Protein AF-A0AAU0LKT4-F1 (afdb_monomer_lite)

Radius of gyration: 35.51 Å; chains: 1; bounding box: 50×58×112 Å

pLDDT: mean 77.17, std 17.46, range [40.22, 98.31]

Foldseek 3Di:
DDDDDPPDDDDDPDDPPPPDDDDDDDDDPVVVVVLCVVCVVVVHDSVVVVVVVVVVVVVVVVVVVVVVVCVVPPPPDPPVDPPPPPDPPDDPDDDDDDDDD

Secondary structure (DSSP, 8-state):
-PPPP--------------PPP------HHHHHHHHHHHHHTTS-HHHHHHHHHHHHHHHHHHHHHHHHHHHH----------------------------

Sequence (101 aa):
MSRIDTKSVEHEFRVDLHPVKNLTITVEDSVLEWARIEAARRGTSVSRMVGDFMAEMQRREDAYERAYLAWRTDERGWDGGQPSSTQPAQRSAALRREGQA

Structure (mmCIF, N/CA/C/O backbone):
data_AF-A0AAU0LKT4-F1
#
_entry.id   AF-A0AAU0LKT4-F1
#
loop_
_atom_site.group_PDB
_atom_site.id
_atom_site.type_symbol
_atom_site.label_atom_id
_atom_site.label_alt_id
_atom_site.label_comp_id
_atom_site.label_asym_id
_atom_site.label_entity_id
_atom_site.label_seq_id
_atom_site.pdbx_PDB_ins_code
_atom_site.Cartn_x
_atom_site.Cartn_y
_atom_site.Cartn_z
_atom_site.occupancy
_atom_site.B_iso_or_equiv
_atom_site.auth_seq_id
_atom_site.auth_comp_id
_atom_site.auth_asym_id
_atom_site.auth_atom_id
_atom_site.pdbx_PDB_model_num
ATOM 1 N N . MET A 1 1 ? -31.081 -46.683 17.972 1.00 52.25 1 MET A N 1
ATOM 2 C CA . MET A 1 1 ? -29.992 -45.729 18.278 1.00 52.25 1 MET A CA 1
ATOM 3 C C . MET A 1 1 ? -28.996 -45.726 1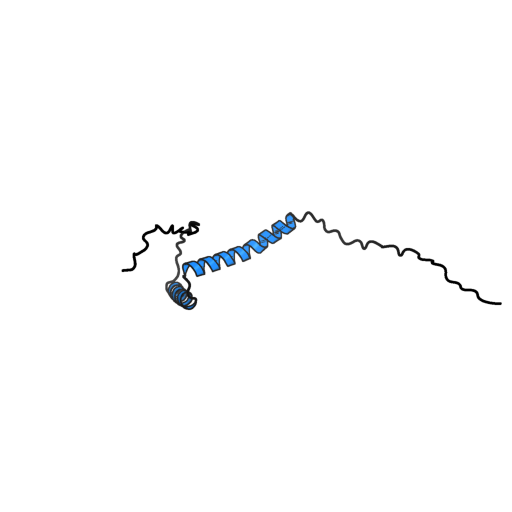7.126 1.00 52.25 1 MET A C 1
ATOM 5 O O . MET A 1 1 ? -28.438 -46.780 16.852 1.00 52.25 1 MET A O 1
ATOM 9 N N . SER A 1 2 ? -28.802 -44.597 16.434 1.00 61.12 2 SER A N 1
ATOM 10 C CA . SER A 1 2 ? -27.781 -44.484 15.377 1.00 61.12 2 SER A CA 1
ATOM 11 C C . SER A 1 2 ? -26.399 -44.297 16.006 1.00 61.12 2 SER A C 1
ATOM 13 O O . SER A 1 2 ? -26.238 -43.477 16.910 1.00 61.12 2 SER A O 1
ATOM 15 N N . ARG A 1 3 ? -25.427 -45.106 15.581 1.00 71.31 3 ARG A N 1
ATOM 16 C CA . ARG A 1 3 ? -24.055 -45.123 16.100 1.00 71.31 3 ARG A CA 1
ATOM 17 C C . ARG A 1 3 ? -23.264 -44.033 15.376 1.00 71.31 3 ARG A C 1
ATOM 19 O O . ARG A 1 3 ? -23.158 -44.083 14.157 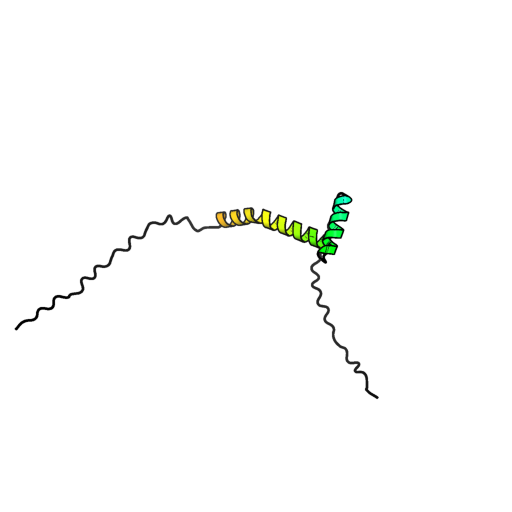1.00 71.31 3 ARG A O 1
ATOM 26 N N . ILE A 1 4 ? -22.763 -43.045 16.114 1.00 77.19 4 ILE A N 1
ATOM 27 C CA . ILE A 1 4 ? -21.927 -41.972 15.558 1.00 77.19 4 ILE A CA 1
ATOM 28 C C . ILE A 1 4 ? -20.645 -42.603 14.999 1.00 77.19 4 ILE A C 1
ATOM 30 O O . ILE A 1 4 ? -20.007 -43.405 15.684 1.00 77.19 4 ILE A O 1
ATOM 34 N N . ASP A 1 5 ? -20.303 -42.274 13.753 1.00 73.38 5 ASP A N 1
ATOM 35 C CA . ASP A 1 5 ? -19.074 -42.728 13.104 1.00 73.38 5 ASP A CA 1
ATOM 36 C C . ASP A 1 5 ? -17.890 -41.920 13.647 1.00 73.38 5 ASP A C 1
ATOM 38 O O . ASP A 1 5 ? -17.847 -40.698 13.525 1.00 73.38 5 ASP A O 1
ATOM 42 N N . THR A 1 6 ? -16.952 -42.604 14.300 1.00 81.62 6 THR A N 1
ATOM 43 C CA . THR A 1 6 ? -15.765 -42.001 14.930 1.00 81.62 6 THR A CA 1
ATOM 44 C C . THR A 1 6 ? -14.501 -42.235 14.107 1.00 81.62 6 THR A C 1
ATOM 46 O O . THR A 1 6 ? -13.398 -42.194 14.651 1.00 81.62 6 THR A O 1
ATOM 49 N N . LYS A 1 7 ? -14.632 -42.569 12.817 1.00 78.94 7 LYS A N 1
ATOM 50 C CA . LYS A 1 7 ? -13.473 -42.747 11.941 1.00 78.94 7 LYS A CA 1
ATOM 51 C C . LYS A 1 7 ? -12.750 -41.414 11.787 1.00 78.94 7 LYS A C 1
ATOM 53 O O . LYS A 1 7 ? -13.369 -40.396 11.488 1.00 78.94 7 LYS A O 1
ATOM 58 N N . SER A 1 8 ? -11.440 -41.435 12.003 1.00 74.19 8 SER A N 1
ATOM 59 C CA . SER A 1 8 ? -10.573 -40.275 11.831 1.00 74.19 8 SER A CA 1
ATOM 60 C C . SER A 1 8 ? -10.685 -39.759 10.396 1.00 74.19 8 SER A C 1
ATOM 62 O O . SER A 1 8 ? -10.401 -40.490 9.449 1.00 74.19 8 SER A O 1
ATOM 64 N N . VAL A 1 9 ? -11.133 -38.513 10.238 1.00 73.94 9 VAL A N 1
ATOM 65 C CA . VAL A 1 9 ? -11.141 -37.816 8.949 1.00 73.94 9 VAL A CA 1
ATOM 66 C C . VAL A 1 9 ? -9.872 -36.979 8.876 1.00 73.94 9 VAL A C 1
ATOM 68 O O . VAL A 1 9 ? -9.763 -35.956 9.555 1.00 73.94 9 VAL A O 1
ATOM 71 N N . GLU A 1 10 ? -8.920 -37.428 8.061 1.00 73.31 10 GLU A N 1
ATOM 72 C CA . GLU A 1 10 ? -7.691 -36.693 7.758 1.00 73.31 10 GLU A CA 1
ATOM 73 C C . GLU A 1 10 ? -8.051 -35.345 7.116 1.00 73.31 10 GLU A C 1
ATOM 75 O O . GLU A 1 10 ? -8.536 -35.285 5.985 1.00 73.31 10 GLU A O 1
ATOM 80 N N . HIS A 1 11 ? -7.851 -34.255 7.856 1.00 63.72 11 HIS A N 1
ATOM 81 C CA . HIS A 1 11 ? -7.952 -32.902 7.318 1.00 63.72 11 HIS A CA 1
ATOM 82 C C . HIS A 1 11 ? -6.563 -32.461 6.863 1.00 63.72 11 HIS A C 1
ATOM 84 O O . HIS A 1 11 ? -5.692 -32.180 7.685 1.00 63.72 11 HIS A O 1
ATOM 90 N N . GLU A 1 12 ? -6.351 -32.371 5.551 1.00 71.00 12 GLU A N 1
ATOM 91 C CA . GLU A 1 12 ? -5.121 -31.807 4.998 1.00 71.00 12 GLU A CA 1
ATOM 92 C C . GLU A 1 12 ? -5.216 -30.273 5.010 1.00 71.00 12 GLU A C 1
ATOM 94 O O . GLU A 1 12 ? -5.955 -29.659 4.237 1.00 71.00 12 GLU A O 1
ATOM 99 N N . PHE A 1 13 ? -4.478 -29.640 5.921 1.00 65.75 13 PHE A N 1
ATOM 100 C CA . PHE A 1 13 ? -4.392 -28.187 6.020 1.00 65.75 13 PHE A CA 1
ATOM 101 C C . PHE A 1 13 ? -3.503 -27.632 4.896 1.00 65.75 13 PHE A C 1
ATOM 103 O O . PHE A 1 13 ? -2.289 -27.503 5.047 1.00 65.75 13 PHE A O 1
ATOM 110 N N . ARG A 1 14 ? -4.106 -27.305 3.749 1.00 58.84 14 ARG A N 1
ATOM 111 C CA . ARG A 1 14 ? -3.423 -26.638 2.630 1.00 58.84 14 ARG A CA 1
ATOM 112 C C . ARG A 1 14 ? -3.422 -25.126 2.829 1.00 58.84 14 ARG A C 1
ATOM 114 O O . ARG A 1 14 ? -4.290 -24.426 2.319 1.00 58.84 14 ARG A O 1
ATOM 121 N N . VAL A 1 15 ? -2.457 -24.621 3.591 1.00 67.62 15 VAL A N 1
ATOM 122 C CA . VAL A 1 15 ? -2.113 -23.194 3.567 1.00 67.62 15 VAL A CA 1
ATOM 123 C C . VAL A 1 15 ? -0.755 -23.069 2.905 1.00 67.62 15 VAL A C 1
ATOM 125 O O . VAL A 1 15 ? 0.235 -23.572 3.426 1.00 67.62 15 VAL A O 1
ATOM 128 N N . ASP A 1 16 ? -0.705 -22.398 1.759 1.00 60.38 16 ASP A N 1
ATOM 129 C CA . ASP A 1 16 ? 0.548 -22.023 1.116 1.00 60.38 16 ASP A CA 1
ATOM 130 C C . ASP A 1 16 ? 1.276 -21.011 2.015 1.00 60.38 16 ASP A C 1
ATOM 132 O O . ASP A 1 16 ? 1.019 -19.807 1.956 1.00 60.38 16 ASP A O 1
ATOM 136 N N . LEU A 1 17 ? 2.176 -21.491 2.881 1.00 60.97 17 LEU A N 1
ATOM 137 C CA . LEU A 1 17 ? 3.046 -20.659 3.719 1.00 60.97 17 LEU A CA 1
ATOM 138 C C . LEU A 1 17 ? 4.132 -19.990 2.861 1.00 60.97 17 LEU A C 1
ATOM 140 O O . LEU A 1 17 ? 5.322 -20.224 3.053 1.00 60.97 17 LEU A O 1
ATOM 144 N N . HIS A 1 18 ? 3.750 -19.139 1.910 1.00 67.94 18 HIS A N 1
ATOM 145 C CA . HIS A 1 18 ? 4.680 -18.141 1.396 1.00 67.94 18 HIS A CA 1
ATOM 146 C C . HIS A 1 18 ? 4.814 -17.068 2.484 1.00 67.94 18 HIS A C 1
ATOM 148 O O . HIS A 1 18 ? 3.830 -16.381 2.773 1.00 67.94 18 HIS A O 1
ATOM 154 N N . PRO A 1 19 ? 5.977 -16.927 3.146 1.00 71.50 19 PRO A N 1
ATOM 155 C CA . PRO A 1 19 ? 6.119 -15.975 4.235 1.00 71.50 19 PRO A CA 1
ATOM 156 C C . PRO A 1 19 ? 5.956 -14.551 3.695 1.00 71.50 19 PR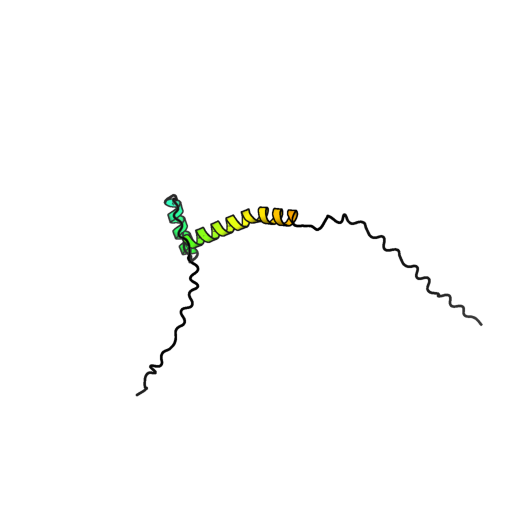O A C 1
ATOM 158 O O . PRO A 1 19 ? 6.804 -14.039 2.961 1.00 71.50 19 PRO A O 1
ATOM 161 N N . VAL A 1 20 ? 4.849 -13.907 4.061 1.00 80.00 20 VAL A N 1
ATOM 162 C CA . VAL A 1 20 ? 4.620 -12.487 3.788 1.00 80.00 20 VAL A CA 1
ATOM 163 C C . VAL A 1 20 ? 5.567 -11.651 4.648 1.00 80.00 20 VAL A C 1
ATOM 165 O O . VAL A 1 20 ? 5.748 -11.914 5.837 1.00 80.00 20 VAL A O 1
ATOM 168 N N . LYS A 1 21 ? 6.210 -10.649 4.045 1.00 88.12 21 LYS A N 1
ATOM 169 C CA . LYS A 1 21 ? 7.109 -9.731 4.757 1.00 88.12 21 LYS A CA 1
ATOM 170 C C . LYS A 1 21 ? 6.311 -8.551 5.310 1.00 88.12 21 LYS A C 1
ATOM 172 O O . LYS A 1 21 ? 5.448 -8.016 4.619 1.00 88.12 21 LYS A O 1
ATOM 177 N N . ASN A 1 22 ? 6.623 -8.132 6.536 1.00 91.12 22 ASN A N 1
ATOM 178 C CA . ASN A 1 22 ? 6.003 -6.963 7.160 1.00 91.12 22 ASN A CA 1
ATOM 179 C C . ASN A 1 22 ? 6.696 -5.673 6.705 1.00 91.12 22 ASN A C 1
ATOM 181 O O . ASN A 1 22 ? 7.924 -5.609 6.660 1.00 91.12 22 ASN A O 1
ATOM 185 N N . LEU A 1 23 ? 5.899 -4.648 6.407 1.00 88.94 23 LEU A N 1
ATOM 186 C CA . LEU A 1 23 ? 6.348 -3.317 6.007 1.00 88.94 23 LEU A CA 1
ATOM 187 C C . LEU A 1 23 ? 5.752 -2.280 6.967 1.00 88.94 23 LEU A C 1
ATOM 189 O O . LEU A 1 23 ? 4.533 -2.214 7.120 1.00 88.94 23 LEU A O 1
ATOM 193 N N . THR A 1 24 ? 6.607 -1.458 7.576 1.00 95.06 24 THR A N 1
ATOM 194 C CA . THR A 1 24 ? 6.199 -0.332 8.430 1.00 95.06 24 THR A CA 1
ATOM 195 C C . THR A 1 24 ? 6.404 0.973 7.670 1.00 95.06 24 THR A C 1
ATOM 197 O O . THR A 1 24 ? 7.500 1.221 7.171 1.00 95.06 24 THR A O 1
ATOM 200 N N . ILE A 1 25 ? 5.364 1.805 7.591 1.00 92.31 25 ILE A N 1
ATOM 201 C CA . ILE A 1 25 ? 5.386 3.110 6.918 1.00 92.31 25 ILE A CA 1
ATOM 202 C C . ILE A 1 25 ? 4.818 4.190 7.835 1.00 92.31 25 ILE A C 1
ATOM 204 O O . ILE A 1 25 ? 3.925 3.921 8.638 1.00 92.31 25 ILE A O 1
ATOM 208 N N . THR A 1 26 ? 5.312 5.414 7.677 1.00 96.81 26 THR A N 1
ATOM 209 C CA . THR A 1 26 ? 4.740 6.605 8.310 1.00 96.81 26 THR A CA 1
ATOM 210 C C . THR A 1 26 ? 3.880 7.328 7.285 1.00 96.81 26 THR A C 1
ATOM 212 O O . THR A 1 26 ? 4.318 7.556 6.159 1.00 96.81 26 THR A O 1
ATOM 215 N N . VAL A 1 27 ? 2.658 7.680 7.669 1.00 96.44 27 VAL A N 1
ATOM 216 C CA . VAL A 1 27 ? 1.683 8.384 6.830 1.00 96.44 27 VAL A CA 1
ATOM 217 C C . VAL A 1 27 ? 0.989 9.456 7.660 1.00 96.44 27 VAL A C 1
ATOM 219 O O . VAL A 1 27 ? 1.024 9.406 8.887 1.00 96.44 27 VAL A O 1
ATOM 222 N N . GLU A 1 28 ? 0.360 10.418 6.995 1.00 98.31 28 GLU A N 1
ATOM 223 C CA . GLU A 1 28 ? -0.523 11.374 7.660 1.00 98.31 28 GLU A CA 1
ATOM 224 C C . GLU A 1 28 ? -1.786 10.667 8.184 1.00 98.31 28 GLU A C 1
ATOM 226 O O . GLU A 1 28 ? -2.317 9.759 7.533 1.00 98.31 28 GLU A O 1
ATOM 231 N N . ASP A 1 29 ? -2.295 11.106 9.336 1.00 97.69 29 ASP A N 1
ATOM 232 C CA . ASP A 1 29 ? -3.489 10.528 9.964 1.00 97.69 29 ASP A CA 1
ATOM 233 C C . ASP A 1 29 ? -4.716 10.577 9.040 1.00 97.69 29 ASP A C 1
ATOM 235 O O . ASP A 1 29 ? -5.451 9.592 8.934 1.00 97.69 29 ASP A O 1
ATOM 239 N N . SER A 1 30 ? -4.897 11.683 8.310 1.00 97.94 30 SER A N 1
ATOM 240 C CA . SER A 1 30 ? -6.010 11.873 7.367 1.00 97.94 30 SER A CA 1
ATOM 241 C C . SER A 1 30 ? -5.984 10.846 6.225 1.00 97.94 30 SER A C 1
ATOM 243 O O . SER A 1 30 ? -7.012 10.275 5.851 1.00 97.94 30 SER A O 1
ATOM 245 N N . VAL A 1 31 ? -4.789 10.540 5.710 1.00 97.38 31 VAL A N 1
ATOM 246 C CA . VAL A 1 31 ? -4.573 9.544 4.655 1.00 97.38 31 VAL A CA 1
ATOM 247 C C . VAL A 1 31 ? -4.868 8.142 5.176 1.00 97.38 31 VAL A C 1
ATOM 249 O O . VAL A 1 31 ? -5.491 7.339 4.478 1.00 97.38 31 VAL A O 1
ATOM 252 N N . LEU A 1 32 ? -4.455 7.837 6.408 1.00 97.25 32 LEU A N 1
ATOM 253 C CA . LEU A 1 32 ? -4.715 6.539 7.023 1.00 97.25 32 LEU A CA 1
ATOM 254 C C . LEU A 1 32 ? -6.209 6.313 7.285 1.00 97.25 32 LEU A C 1
ATOM 256 O O . LEU A 1 32 ? -6.707 5.204 7.076 1.00 97.25 32 LEU A O 1
ATOM 260 N N . GLU A 1 33 ? -6.928 7.346 7.723 1.00 98.06 33 GLU A N 1
ATOM 261 C CA . GLU A 1 33 ? -8.379 7.295 7.907 1.00 98.06 33 GLU A CA 1
ATOM 262 C C . GLU A 1 33 ? -9.092 7.018 6.582 1.00 98.06 33 GLU A C 1
ATOM 264 O O . GLU A 1 33 ? -9.858 6.054 6.478 1.00 98.06 33 GLU A O 1
ATOM 269 N N . TRP A 1 34 ? -8.763 7.792 5.545 1.00 97.94 34 TRP A N 1
ATOM 270 C CA . TRP A 1 34 ? -9.292 7.568 4.205 1.00 97.94 34 TRP A CA 1
ATOM 271 C C . TRP A 1 34 ? -9.002 6.143 3.711 1.00 97.94 34 TRP A C 1
ATOM 273 O O . TRP A 1 34 ? -9.908 5.456 3.234 1.00 97.94 34 TRP A O 1
ATOM 283 N N . ALA A 1 35 ? -7.769 5.655 3.886 1.00 97.44 35 ALA A N 1
ATOM 284 C CA . ALA A 1 35 ? -7.364 4.328 3.430 1.00 97.44 35 ALA A CA 1
ATOM 285 C C . ALA A 1 35 ? -8.163 3.207 4.111 1.00 97.44 35 ALA A C 1
ATOM 287 O O . ALA A 1 35 ? -8.532 2.231 3.459 1.00 97.44 35 ALA A O 1
ATOM 288 N N . ARG A 1 36 ? -8.465 3.338 5.409 1.00 97.69 36 ARG A N 1
ATOM 289 C CA . ARG A 1 36 ? -9.295 2.366 6.140 1.00 97.69 36 ARG A CA 1
ATOM 290 C C . ARG A 1 36 ? -10.729 2.341 5.618 1.00 97.69 36 ARG A C 1
ATOM 292 O O . ARG A 1 36 ? -11.271 1.255 5.414 1.00 97.69 36 ARG A O 1
ATOM 299 N N . ILE A 1 37 ? -11.321 3.512 5.382 1.00 98.25 37 ILE A N 1
ATOM 300 C CA . ILE A 1 37 ? -12.677 3.631 4.825 1.00 98.25 37 ILE A CA 1
ATOM 301 C C . ILE A 1 37 ? -12.728 2.998 3.432 1.00 98.25 37 ILE A C 1
ATOM 303 O O . ILE A 1 37 ? -13.625 2.208 3.136 1.00 98.25 37 ILE A O 1
ATOM 307 N N . GLU A 1 38 ? -11.745 3.301 2.586 1.00 98.12 38 GLU A N 1
ATOM 308 C CA . GLU A 1 38 ? -11.691 2.788 1.220 1.00 98.12 38 GLU A CA 1
ATOM 309 C C . GLU A 1 38 ? -11.443 1.270 1.183 1.00 98.12 38 GLU A C 1
ATOM 311 O O . GLU A 1 38 ? -12.079 0.558 0.403 1.00 98.12 38 GLU A O 1
ATOM 316 N N . ALA A 1 39 ? -10.597 0.746 2.074 1.00 97.88 39 ALA A N 1
ATOM 317 C CA . ALA A 1 39 ? -10.381 -0.691 2.222 1.00 97.88 39 ALA A CA 1
ATOM 318 C C . ALA A 1 39 ? -11.670 -1.418 2.632 1.00 97.88 39 ALA A C 1
ATOM 320 O O . ALA A 1 39 ? -12.039 -2.417 2.011 1.00 97.88 39 ALA A O 1
ATOM 321 N N . ALA A 1 40 ? -12.399 -0.877 3.613 1.00 97.88 40 ALA A N 1
ATOM 322 C CA . ALA A 1 40 ? -13.682 -1.423 4.044 1.00 97.88 40 ALA A CA 1
ATOM 323 C C . ALA A 1 40 ? -14.726 -1.385 2.916 1.00 97.88 40 ALA A C 1
ATOM 325 O O . ALA A 1 40 ? -15.401 -2.385 2.672 1.00 97.88 40 ALA A O 1
ATOM 326 N N . ARG A 1 41 ? -14.808 -0.272 2.170 1.00 97.75 41 ARG A N 1
ATOM 327 C CA . ARG A 1 41 ? -15.696 -0.133 1.003 1.00 97.75 41 ARG A CA 1
ATOM 328 C C . ARG A 1 41 ? -15.420 -1.196 -0.065 1.00 97.75 41 ARG A C 1
ATOM 330 O O . ARG A 1 41 ? -16.358 -1.685 -0.686 1.00 97.75 41 ARG A O 1
ATOM 337 N N . ARG A 1 42 ? -14.152 -1.552 -0.280 1.00 97.06 42 ARG A N 1
ATOM 338 C CA . ARG A 1 42 ? -13.723 -2.564 -1.262 1.00 97.06 42 ARG A CA 1
ATOM 339 C C . ARG A 1 42 ? -13.715 -3.996 -0.714 1.00 97.06 42 ARG A C 1
ATOM 341 O O . ARG A 1 42 ? -13.375 -4.910 -1.459 1.00 97.06 42 ARG A O 1
ATOM 348 N N . GLY A 1 43 ? -14.046 -4.208 0.563 1.00 97.38 43 GLY A N 1
ATOM 349 C CA . GLY A 1 43 ? -13.978 -5.526 1.204 1.00 97.38 43 GLY A CA 1
ATOM 350 C C . GLY A 1 43 ? -12.554 -6.092 1.292 1.00 97.38 43 GLY A C 1
ATOM 351 O O . GLY A 1 43 ? -12.360 -7.303 1.223 1.00 97.38 43 GLY A O 1
ATOM 352 N N . THR A 1 44 ? -11.546 -5.224 1.403 1.00 97.12 44 THR A N 1
ATOM 353 C CA . THR A 1 44 ? -10.123 -5.586 1.452 1.00 97.12 44 THR A CA 1
ATOM 354 C C . THR A 1 44 ? -9.436 -4.973 2.677 1.00 97.12 44 THR A C 1
ATOM 356 O O . THR A 1 44 ? -10.069 -4.310 3.496 1.00 97.12 44 THR A O 1
ATOM 359 N N . SER A 1 45 ? -8.131 -5.197 2.826 1.00 96.75 45 SER A N 1
ATOM 360 C CA . SER A 1 45 ? -7.310 -4.557 3.856 1.00 96.75 45 SER A CA 1
ATOM 361 C C . SER A 1 45 ? -6.451 -3.435 3.274 1.00 96.75 45 SER A C 1
ATOM 363 O O . SER A 1 45 ? -6.061 -3.463 2.105 1.00 96.75 45 SER A O 1
ATOM 365 N N . VAL A 1 46 ? -6.074 -2.481 4.131 1.00 96.38 46 VAL A N 1
ATOM 366 C CA . VAL A 1 46 ? -5.107 -1.427 3.783 1.00 96.38 46 VAL A CA 1
ATOM 367 C C . VAL A 1 46 ? -3.783 -2.039 3.316 1.00 96.38 46 VAL A C 1
ATOM 369 O O . VAL A 1 46 ? -3.232 -1.616 2.306 1.00 96.38 46 VAL A O 1
ATOM 372 N N . SER A 1 47 ? -3.298 -3.084 3.995 1.00 94.00 47 SER A N 1
ATOM 373 C CA . SER A 1 47 ? -2.063 -3.779 3.613 1.00 94.00 47 SER A CA 1
ATOM 374 C C . SER A 1 47 ? -2.137 -4.400 2.216 1.00 94.00 47 SER A C 1
ATOM 376 O O . SER A 1 47 ? -1.163 -4.320 1.470 1.00 94.00 47 SER A O 1
ATOM 378 N N . ARG A 1 48 ? -3.289 -4.967 1.831 1.00 94.12 48 ARG A N 1
ATOM 379 C CA . ARG A 1 48 ? -3.501 -5.513 0.487 1.00 94.12 48 ARG A CA 1
ATOM 380 C C . ARG A 1 48 ? -3.540 -4.401 -0.559 1.00 94.12 48 ARG A C 1
ATOM 382 O O . ARG A 1 48 ? -2.843 -4.516 -1.555 1.00 94.12 48 ARG A O 1
ATOM 389 N N . MET A 1 49 ? -4.239 -3.294 -0.294 1.00 96.06 49 MET A N 1
ATOM 390 C CA . MET A 1 49 ? -4.247 -2.135 -1.200 1.00 96.06 49 MET A CA 1
ATOM 391 C C . MET A 1 49 ? -2.848 -1.562 -1.442 1.00 96.06 49 MET A C 1
ATOM 393 O O . MET A 1 49 ? -2.495 -1.270 -2.581 1.00 96.06 49 MET A O 1
ATOM 397 N N . VAL A 1 50 ? -2.049 -1.408 -0.381 1.00 95.12 50 VAL A N 1
ATOM 398 C CA . VAL A 1 50 ? -0.666 -0.923 -0.498 1.00 95.12 50 VAL A CA 1
ATOM 399 C C . VAL A 1 50 ? 0.185 -1.922 -1.280 1.00 95.12 50 VAL A C 1
ATOM 401 O O . VAL A 1 50 ? 0.936 -1.516 -2.161 1.00 95.12 50 VAL A O 1
ATOM 404 N N . GLY A 1 51 ? 0.039 -3.222 -1.013 1.00 94.06 51 GLY A N 1
ATOM 405 C CA . GLY A 1 51 ? 0.725 -4.269 -1.772 1.00 94.06 51 GLY A CA 1
ATOM 406 C C . GLY A 1 51 ? 0.397 -4.228 -3.266 1.00 94.06 51 GLY A C 1
ATOM 407 O O . GLY A 1 51 ? 1.308 -4.230 -4.091 1.00 94.06 51 GLY A O 1
ATOM 408 N N . ASP A 1 52 ? -0.885 -4.114 -3.613 1.00 94.62 52 ASP A N 1
ATOM 409 C CA . ASP A 1 52 ? -1.348 -4.055 -5.003 1.00 94.62 52 ASP A CA 1
ATOM 410 C C . ASP A 1 52 ? -0.832 -2.799 -5.719 1.00 94.62 52 ASP A C 1
ATOM 412 O O . ASP A 1 52 ? -0.382 -2.876 -6.865 1.00 94.62 52 ASP A O 1
ATOM 416 N N . PHE A 1 53 ? -0.843 -1.652 -5.032 1.00 94.00 53 PHE A N 1
ATOM 417 C CA . PHE A 1 53 ? -0.291 -0.400 -5.549 1.00 94.00 53 PHE A CA 1
ATOM 418 C C . PHE A 1 53 ? 1.214 -0.510 -5.824 1.00 94.00 53 PHE A C 1
ATOM 420 O O . PHE A 1 53 ? 1.666 -0.143 -6.906 1.00 94.00 53 PHE A O 1
ATOM 427 N N . MET A 1 54 ? 1.987 -1.064 -4.886 1.00 94.00 54 MET A N 1
ATOM 428 C CA . MET A 1 54 ? 3.434 -1.250 -5.055 1.00 94.00 54 MET A CA 1
ATOM 429 C C . MET A 1 54 ? 3.749 -2.244 -6.178 1.00 94.00 54 MET A C 1
ATOM 431 O O . MET A 1 54 ? 4.661 -2.009 -6.968 1.00 94.00 54 MET A O 1
ATOM 435 N N . ALA A 1 55 ? 2.970 -3.321 -6.300 1.00 91.75 55 ALA A N 1
ATOM 436 C CA . ALA A 1 55 ? 3.113 -4.276 -7.393 1.00 91.75 55 ALA A CA 1
ATOM 437 C C . ALA A 1 55 ? 2.803 -3.637 -8.757 1.00 91.75 55 ALA A C 1
ATOM 439 O O . ALA A 1 55 ? 3.460 -3.945 -9.748 1.00 91.75 55 ALA A O 1
ATOM 440 N N . GLU A 1 56 ? 1.814 -2.741 -8.825 1.00 93.25 56 GLU A N 1
ATOM 441 C CA . GLU A 1 56 ? 1.520 -1.986 -10.045 1.00 93.25 56 GLU A CA 1
ATOM 442 C C . GLU A 1 56 ? 2.638 -1.002 -10.397 1.00 93.25 56 GLU A C 1
ATOM 444 O O . GLU A 1 56 ? 3.060 -0.952 -11.550 1.00 93.25 56 GLU A O 1
ATOM 449 N N . MET A 1 57 ? 3.164 -0.270 -9.412 1.00 90.56 57 MET A N 1
ATOM 450 C CA . MET A 1 57 ? 4.314 0.618 -9.608 1.00 90.56 57 MET A CA 1
ATOM 451 C C . MET A 1 57 ? 5.523 -0.146 -10.151 1.00 90.56 57 MET A C 1
ATOM 453 O O . MET A 1 57 ? 6.066 0.240 -11.184 1.00 90.56 57 MET A O 1
ATOM 457 N N . GLN A 1 58 ? 5.862 -1.284 -9.539 1.00 89.38 58 GLN A N 1
ATOM 458 C CA . GLN A 1 58 ? 6.944 -2.147 -10.009 1.00 89.38 58 GLN A CA 1
ATOM 459 C C . GLN A 1 58 ? 6.715 -2.599 -11.457 1.00 89.38 58 GLN A C 1
ATOM 461 O O . GLN A 1 58 ? 7.589 -2.434 -12.300 1.00 89.38 58 GLN A O 1
ATOM 466 N N . ARG A 1 59 ? 5.518 -3.099 -11.796 1.00 88.56 59 ARG A N 1
ATOM 467 C CA . ARG A 1 59 ? 5.210 -3.524 -13.175 1.00 88.56 59 ARG A CA 1
ATOM 468 C C . ARG A 1 59 ? 5.381 -2.401 -14.196 1.00 88.56 59 ARG A C 1
ATOM 470 O O . ARG A 1 59 ? 5.800 -2.677 -15.326 1.00 88.56 59 ARG A O 1
ATOM 477 N N . ARG A 1 60 ? 5.007 -1.172 -13.825 1.00 85.69 60 ARG A N 1
ATOM 478 C CA . ARG A 1 60 ? 5.131 0.016 -14.680 1.00 85.69 60 ARG A CA 1
ATOM 479 C C . ARG A 1 60 ? 6.591 0.413 -14.883 1.00 85.69 60 ARG A C 1
ATOM 481 O O . ARG A 1 60 ? 6.950 0.759 -16.004 1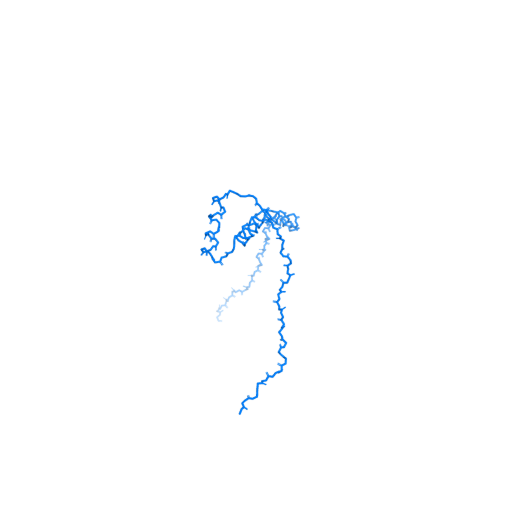.00 85.69 60 ARG A O 1
ATOM 488 N N . GLU A 1 61 ? 7.421 0.326 -13.849 1.00 82.38 61 GLU A N 1
ATOM 489 C CA . GLU A 1 61 ? 8.857 0.625 -13.926 1.00 82.38 61 GLU A CA 1
ATOM 490 C C . GLU A 1 61 ? 9.630 -0.467 -14.690 1.00 82.38 61 GLU A C 1
ATOM 492 O O . GLU A 1 61 ? 10.370 -0.164 -15.630 1.00 82.38 61 GLU A O 1
ATOM 497 N N . ASP A 1 62 ? 9.348 -1.742 -14.413 1.00 84.69 62 ASP A N 1
ATOM 498 C CA . ASP A 1 62 ? 9.960 -2.904 -15.073 1.00 84.69 62 ASP A CA 1
ATOM 499 C C . ASP A 1 62 ? 9.652 -2.975 -16.578 1.00 84.69 62 ASP A C 1
ATOM 501 O O . ASP A 1 62 ? 10.284 -3.722 -17.328 1.00 84.69 62 ASP A O 1
ATOM 505 N N . ALA A 1 63 ? 8.634 -2.261 -17.064 1.00 80.69 63 ALA A N 1
ATOM 506 C CA . ALA A 1 63 ? 8.292 -2.242 -18.484 1.00 80.69 63 ALA A CA 1
ATOM 507 C C . ALA A 1 63 ? 9.443 -1.694 -19.345 1.00 80.69 63 ALA A C 1
ATOM 509 O O . ALA A 1 63 ? 9.726 -2.251 -20.407 1.00 80.69 63 ALA A O 1
ATOM 510 N N . TYR A 1 64 ? 10.132 -0.651 -18.874 1.00 75.88 64 TYR A N 1
ATOM 511 C CA . TYR A 1 64 ? 11.260 -0.066 -19.596 1.00 75.88 64 TYR A CA 1
ATOM 512 C C . TYR A 1 64 ? 12.468 -1.002 -19.601 1.00 75.88 64 TYR A C 1
ATOM 514 O O . TYR A 1 64 ? 13.031 -1.277 -20.659 1.00 75.88 64 TYR A O 1
ATOM 522 N N . GLU A 1 65 ? 12.836 -1.539 -18.437 1.00 81.06 65 GLU A N 1
ATOM 523 C CA . GLU A 1 65 ? 13.986 -2.437 -18.320 1.00 81.06 65 GLU A CA 1
ATOM 524 C C . GLU A 1 65 ? 13.782 -3.717 -19.141 1.00 81.06 65 GLU A C 1
ATOM 526 O O . GLU A 1 65 ? 14.680 -4.133 -19.873 1.00 81.06 65 GLU A O 1
ATOM 531 N N . ARG A 1 66 ? 12.568 -4.284 -19.136 1.00 82.31 66 ARG A N 1
ATOM 532 C CA . ARG A 1 66 ? 12.217 -5.423 -19.998 1.00 82.31 66 ARG A CA 1
ATOM 533 C C . ARG A 1 66 ? 12.295 -5.086 -21.483 1.00 82.31 66 ARG A C 1
ATOM 535 O O . ARG A 1 66 ? 12.819 -5.897 -22.240 1.00 82.31 66 ARG A O 1
ATOM 542 N N . ALA A 1 67 ? 11.803 -3.920 -21.909 1.00 82.31 67 ALA A N 1
ATOM 543 C CA . ALA A 1 67 ? 11.892 -3.502 -23.309 1.00 82.31 67 ALA A CA 1
ATOM 544 C C . ALA A 1 67 ? 13.351 -3.286 -23.741 1.00 82.31 67 ALA A C 1
ATOM 546 O O . ALA A 1 67 ? 13.743 -3.677 -24.839 1.00 82.31 67 ALA A O 1
ATOM 547 N N . TYR A 1 68 ? 14.168 -2.714 -22.857 1.00 81.94 68 TYR A N 1
ATOM 548 C CA . TYR A 1 68 ? 15.586 -2.489 -23.095 1.00 81.94 68 TYR A CA 1
ATOM 549 C C . TYR A 1 68 ? 16.380 -3.796 -23.187 1.00 81.94 68 TYR A C 1
ATOM 551 O O . TYR A 1 68 ? 17.191 -3.961 -24.101 1.00 81.94 68 TYR A O 1
ATOM 559 N N . LEU A 1 69 ? 16.129 -4.742 -22.279 1.00 85.62 69 LEU A N 1
ATOM 560 C CA . LEU A 1 69 ? 16.727 -6.073 -22.343 1.00 85.62 69 LEU A CA 1
ATOM 561 C C . LEU A 1 69 ? 16.286 -6.800 -23.610 1.00 85.62 69 LEU A C 1
ATOM 563 O O . LEU A 1 69 ? 17.152 -7.288 -24.325 1.00 85.62 69 LEU A O 1
ATOM 567 N N . ALA A 1 70 ? 14.987 -6.788 -23.929 1.00 84.50 70 ALA A N 1
ATOM 568 C CA . ALA A 1 70 ? 14.460 -7.387 -25.149 1.00 84.50 70 ALA A CA 1
ATOM 569 C C . ALA A 1 70 ? 15.161 -6.837 -26.396 1.00 84.50 70 ALA A C 1
ATOM 571 O O . ALA A 1 70 ? 15.632 -7.638 -27.189 1.00 84.50 70 ALA A O 1
ATOM 572 N N . TRP A 1 71 ? 15.311 -5.512 -26.526 1.00 81.81 71 TRP A N 1
ATOM 573 C CA . TRP A 1 71 ? 16.058 -4.887 -27.626 1.00 81.81 71 TRP A CA 1
ATOM 574 C C . TRP A 1 71 ? 17.528 -5.315 -27.657 1.00 81.81 71 TRP A C 1
ATOM 576 O O . TRP A 1 71 ? 18.043 -5.681 -28.707 1.00 81.81 71 TRP A O 1
ATOM 586 N N . ARG A 1 72 ? 18.211 -5.296 -26.507 1.00 81.06 72 ARG A N 1
ATOM 587 C CA . ARG A 1 72 ? 19.633 -5.657 -26.419 1.00 81.06 72 ARG A CA 1
ATOM 588 C C . ARG A 1 72 ? 19.881 -7.122 -26.790 1.00 81.06 72 ARG A C 1
ATOM 590 O O . ARG A 1 72 ? 20.919 -7.434 -27.362 1.00 81.06 72 ARG A O 1
ATOM 597 N N . THR A 1 73 ? 18.965 -8.010 -26.414 1.00 82.06 73 THR A N 1
ATOM 598 C CA . THR A 1 73 ? 19.039 -9.450 -26.701 1.00 82.06 73 THR A CA 1
ATOM 599 C C . THR A 1 73 ? 18.368 -9.837 -28.015 1.00 82.06 73 THR A C 1
ATOM 601 O O . THR A 1 73 ? 18.392 -11.011 -28.377 1.00 82.06 73 THR A O 1
ATOM 604 N N . ASP A 1 74 ? 17.753 -8.886 -28.724 1.00 74.06 74 ASP A N 1
ATOM 605 C CA . ASP A 1 74 ? 17.199 -9.124 -30.051 1.00 74.06 74 ASP A CA 1
ATOM 606 C C . ASP A 1 74 ? 18.368 -9.244 -31.038 1.00 74.06 74 ASP A C 1
ATOM 608 O O . ASP A 1 74 ? 18.779 -8.285 -31.682 1.00 74.06 74 ASP A O 1
ATOM 612 N N . GLU A 1 75 ? 18.930 -10.449 -31.153 1.00 60.97 75 GLU A N 1
ATOM 613 C CA . GLU A 1 75 ? 19.927 -10.795 -32.178 1.00 60.97 75 GLU A CA 1
ATOM 614 C C . GLU A 1 75 ? 19.336 -10.808 -33.596 1.00 60.97 75 GLU A C 1
ATOM 616 O O . GLU A 1 75 ? 20.045 -11.064 -34.573 1.00 60.97 75 GLU A O 1
ATOM 621 N N . ARG A 1 76 ? 18.035 -10.522 -33.742 1.00 63.72 76 ARG A N 1
ATOM 622 C CA . ARG A 1 76 ? 17.422 -10.278 -35.043 1.00 63.72 76 ARG A CA 1
ATOM 623 C C . ARG A 1 76 ? 17.940 -8.945 -35.560 1.00 63.72 76 ARG A C 1
ATOM 625 O O . ARG A 1 76 ? 17.329 -7.896 -35.375 1.00 63.72 76 ARG A O 1
ATOM 632 N N . GLY A 1 77 ? 19.093 -9.014 -36.225 1.00 59.84 77 GLY A N 1
ATOM 633 C CA . GLY A 1 77 ? 19.563 -7.958 -37.099 1.00 59.84 77 GLY A CA 1
ATOM 634 C C . GLY A 1 77 ? 18.387 -7.507 -37.950 1.00 59.84 77 GLY A C 1
ATOM 635 O O . GLY A 1 77 ? 17.693 -8.338 -38.533 1.00 59.84 77 GLY A O 1
ATOM 636 N N . TRP A 1 78 ? 18.127 -6.204 -37.933 1.00 61.84 78 TRP A N 1
ATOM 637 C CA . TRP A 1 78 ? 17.179 -5.564 -38.827 1.00 61.84 78 TRP A CA 1
ATOM 638 C C . TRP A 1 78 ? 17.475 -6.046 -40.251 1.00 61.84 78 TRP A C 1
ATOM 640 O O . TRP A 1 78 ? 18.416 -5.569 -40.887 1.00 61.84 78 TRP A O 1
ATOM 650 N N . ASP A 1 79 ? 16.719 -7.034 -40.732 1.00 63.00 79 ASP A N 1
ATOM 651 C CA . ASP A 1 79 ? 16.765 -7.451 -42.125 1.00 63.00 79 ASP A CA 1
ATOM 652 C C . ASP 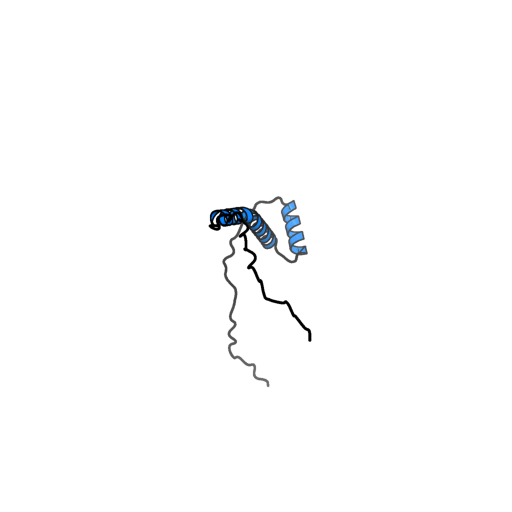A 1 79 ? 15.994 -6.372 -42.870 1.00 63.00 79 ASP A C 1
ATOM 654 O O . ASP A 1 79 ? 14.763 -6.378 -42.943 1.00 63.00 79 ASP A O 1
ATOM 658 N N . GLY A 1 80 ? 16.731 -5.324 -43.243 1.00 59.88 80 GLY A N 1
ATOM 659 C CA . GLY A 1 80 ? 16.213 -4.179 -43.961 1.00 59.88 80 GLY A CA 1
ATOM 660 C C . GLY A 1 80 ? 15.642 -4.679 -45.267 1.00 59.88 80 GLY A C 1
ATOM 661 O O . GLY A 1 80 ? 16.393 -4.823 -46.224 1.00 59.88 80 GLY A O 1
ATOM 662 N N . GLY A 1 81 ? 14.336 -4.966 -45.248 1.00 57.84 81 GLY A N 1
ATOM 663 C CA . GLY A 1 81 ? 13.608 -5.700 -46.270 1.00 57.84 81 GLY A CA 1
ATOM 664 C C . GLY A 1 81 ? 14.080 -5.342 -47.665 1.00 57.84 81 GLY A C 1
ATOM 665 O O . GLY A 1 81 ? 13.642 -4.353 -48.251 1.00 57.84 81 GLY A O 1
ATOM 666 N N . GLN A 1 82 ? 14.975 -6.166 -48.197 1.00 56.44 82 GLN A N 1
ATOM 667 C CA . GLN A 1 82 ? 15.287 -6.157 -49.606 1.00 56.44 82 GLN A CA 1
ATOM 668 C C . GLN A 1 82 ? 14.116 -6.896 -50.249 1.00 56.44 82 GLN A C 1
ATOM 670 O O . GLN A 1 82 ? 13.931 -8.081 -49.960 1.00 56.44 82 GLN A O 1
ATOM 675 N N . PRO A 1 83 ? 13.260 -6.231 -51.046 1.00 54.97 83 PRO A N 1
ATOM 676 C CA . PRO A 1 83 ? 12.167 -6.928 -51.697 1.00 54.97 83 PRO A CA 1
ATOM 677 C C . PRO A 1 83 ? 12.799 -7.981 -52.602 1.00 54.97 83 PRO A C 1
ATOM 679 O O . PRO A 1 83 ? 13.450 -7.649 -53.594 1.00 54.97 83 PRO A O 1
ATOM 682 N N . SER A 1 84 ? 12.660 -9.251 -52.224 1.00 58.59 84 SER A N 1
ATOM 683 C CA . SER A 1 84 ? 13.101 -10.362 -53.047 1.00 58.59 84 SER A CA 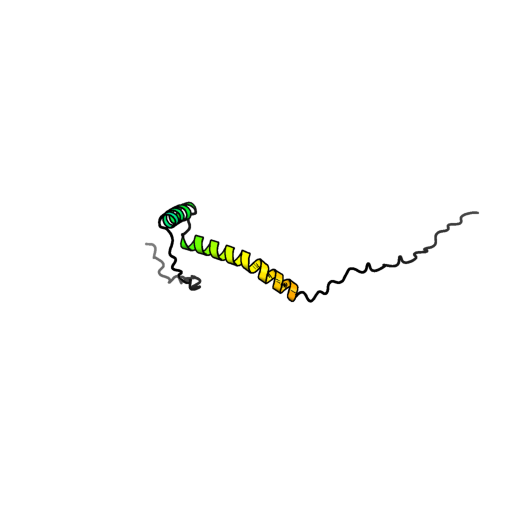1
ATOM 684 C C . SER A 1 84 ? 12.318 -10.274 -54.350 1.00 58.59 84 SER A C 1
ATOM 686 O O . SER A 1 84 ? 11.100 -10.463 -54.402 1.00 58.59 84 SER A O 1
ATOM 688 N N . SER A 1 85 ? 13.022 -9.899 -55.414 1.00 57.00 85 SER A N 1
ATOM 689 C CA . SER A 1 85 ? 12.515 -9.889 -56.774 1.00 57.00 85 SER A CA 1
ATOM 690 C C . SER A 1 85 ? 12.205 -11.329 -57.171 1.00 57.00 85 SER A C 1
ATOM 692 O O . SER A 1 85 ? 13.003 -12.036 -57.781 1.00 57.00 85 SER A O 1
ATOM 694 N N . THR A 1 86 ? 11.016 -11.786 -56.787 1.00 55.19 86 THR A N 1
ATOM 695 C CA . THR A 1 86 ? 10.433 -13.022 -57.289 1.00 55.19 86 THR A CA 1
ATOM 696 C C . THR A 1 86 ? 10.203 -12.809 -58.780 1.00 55.19 86 THR A C 1
ATOM 698 O O . THR A 1 86 ? 9.268 -12.125 -59.195 1.00 55.19 86 THR A O 1
ATOM 701 N N . GLN A 1 87 ? 11.123 -13.338 -59.586 1.00 60.44 87 GLN A N 1
ATOM 702 C CA . GLN A 1 87 ? 11.011 -13.406 -61.037 1.00 60.44 87 GLN A CA 1
ATOM 703 C C . GLN A 1 87 ? 9.671 -14.060 -61.408 1.00 60.44 87 GLN A C 1
ATOM 705 O O . GLN A 1 87 ? 9.381 -15.157 -60.922 1.00 60.44 87 GLN A O 1
ATOM 710 N N . PRO A 1 88 ? 8.852 -13.454 -62.286 1.00 46.88 88 PRO A N 1
ATOM 711 C CA . PRO A 1 88 ? 7.708 -14.154 -62.832 1.00 46.88 88 PRO A CA 1
ATOM 712 C C . PRO A 1 88 ? 8.219 -15.239 -63.783 1.00 46.88 88 PRO A C 1
ATOM 714 O O . PRO A 1 88 ? 8.805 -14.954 -64.829 1.00 46.88 88 PRO A O 1
ATOM 717 N N . ALA A 1 89 ? 8.000 -16.495 -63.399 1.00 58.19 89 ALA A N 1
ATOM 718 C CA . ALA A 1 89 ? 8.215 -17.653 -64.249 1.00 58.19 89 ALA A CA 1
ATOM 719 C C . ALA A 1 89 ? 7.411 -17.501 -65.550 1.00 58.19 89 ALA A C 1
ATOM 721 O O . ALA A 1 89 ? 6.184 -17.377 -65.535 1.00 58.19 89 ALA A O 1
ATOM 722 N N . GLN A 1 90 ? 8.110 -17.526 -66.684 1.00 55.38 90 GLN A N 1
ATOM 723 C CA . GLN A 1 90 ? 7.504 -17.547 -68.010 1.00 55.38 90 GLN A CA 1
ATOM 724 C C . GLN A 1 90 ? 6.711 -18.850 -68.182 1.00 55.38 90 GLN A C 1
ATOM 726 O O . GLN A 1 90 ? 7.278 -19.916 -68.414 1.00 55.38 90 GLN A O 1
ATOM 731 N N . ARG A 1 91 ? 5.382 -18.779 -68.070 1.00 51.16 91 ARG A N 1
ATOM 732 C CA . ARG A 1 91 ? 4.475 -19.830 -68.547 1.00 51.16 91 ARG A CA 1
ATOM 733 C C . ARG A 1 91 ? 4.012 -19.482 -69.956 1.00 51.16 91 ARG A C 1
ATOM 735 O O . ARG A 1 91 ? 2.948 -18.904 -70.149 1.00 51.16 91 ARG A O 1
ATOM 742 N N . SER A 1 92 ? 4.797 -19.891 -70.943 1.00 49.44 92 SER A N 1
ATOM 743 C CA . SER A 1 92 ? 4.358 -19.956 -72.338 1.00 49.44 92 SER A CA 1
ATOM 744 C C . SER A 1 92 ? 3.770 -21.346 -72.592 1.00 49.44 92 SER A C 1
ATOM 746 O O . SER A 1 92 ? 4.417 -22.205 -73.184 1.00 49.44 92 SER A O 1
ATOM 748 N N . ALA A 1 93 ? 2.567 -21.602 -72.071 1.00 51.50 93 ALA A N 1
ATOM 749 C CA . ALA A 1 93 ? 1.812 -22.810 -72.393 1.00 51.50 93 ALA A CA 1
ATOM 750 C C . ALA A 1 93 ? 0.968 -22.561 -73.650 1.00 51.50 93 ALA A C 1
ATOM 752 O O . ALA A 1 93 ? 0.177 -21.622 -73.720 1.00 51.50 93 ALA A O 1
ATOM 753 N N . ALA A 1 94 ? 1.201 -23.411 -74.643 1.00 55.38 94 ALA A N 1
ATOM 754 C CA . ALA A 1 94 ? 0.658 -23.379 -75.986 1.00 55.38 94 ALA A CA 1
ATOM 755 C C . ALA A 1 94 ? -0.875 -23.381 -76.036 1.00 55.38 94 ALA A C 1
ATOM 757 O O . ALA A 1 94 ? -1.508 -24.298 -75.526 1.00 55.38 94 ALA A O 1
ATOM 758 N N . LEU A 1 95 ? -1.448 -22.416 -76.757 1.00 55.28 95 LEU A N 1
ATOM 759 C CA . LEU A 1 95 ? -2.795 -22.498 -77.319 1.00 55.28 95 LEU A CA 1
ATOM 760 C C . LEU A 1 95 ? -2.841 -21.677 -78.615 1.00 55.28 95 LEU A C 1
ATOM 762 O O . LEU A 1 95 ? -3.146 -20.486 -78.597 1.00 55.28 95 LEU A O 1
ATOM 766 N N . ARG A 1 96 ? -2.596 -22.323 -79.759 1.00 48.91 96 ARG A N 1
ATOM 767 C CA . ARG A 1 96 ? -3.301 -21.963 -80.992 1.00 48.91 96 ARG A CA 1
ATOM 768 C C . ARG A 1 96 ? -3.902 -23.211 -81.612 1.00 48.91 96 ARG A C 1
ATOM 770 O O . ARG A 1 96 ? -3.224 -24.132 -82.042 1.00 48.91 96 ARG A O 1
ATOM 777 N N . ARG A 1 97 ? -5.223 -23.195 -81.526 1.00 51.50 97 ARG A N 1
ATOM 778 C CA . ARG A 1 97 ? -6.204 -24.070 -82.131 1.00 51.50 97 ARG A CA 1
ATOM 779 C C . ARG A 1 97 ? -6.328 -23.621 -83.585 1.00 51.50 97 ARG A C 1
ATOM 781 O O . ARG A 1 97 ? -6.830 -22.526 -83.817 1.00 51.50 97 ARG A O 1
ATOM 788 N N . GLU A 1 98 ? -5.872 -24.431 -84.526 1.00 42.50 98 GLU A N 1
ATOM 789 C CA . GLU A 1 98 ? -6.271 -24.309 -85.928 1.00 42.50 98 GLU A CA 1
ATOM 790 C C . GLU A 1 98 ? -7.309 -25.397 -86.201 1.00 42.50 98 GLU A C 1
ATOM 792 O O . GLU A 1 98 ? -7.078 -26.580 -85.960 1.00 42.50 98 GLU A O 1
ATOM 797 N N . GLY A 1 99 ? -8.503 -24.958 -86.589 1.00 48.59 99 GLY A N 1
ATOM 798 C CA . GLY A 1 99 ? -9.476 -25.789 -87.283 1.00 48.59 99 GLY A CA 1
ATOM 799 C C . GLY A 1 99 ? -9.438 -25.489 -88.782 1.00 48.59 99 GLY A C 1
ATOM 800 O O . GLY A 1 99 ? -8.796 -24.520 -89.184 1.00 48.59 99 GLY A O 1
ATOM 801 N N . GLN A 1 100 ? -10.249 -26.252 -89.529 1.00 46.44 100 GLN A N 1
ATOM 802 C CA . GLN A 1 100 ? -10.490 -26.228 -90.988 1.00 46.44 100 GLN A CA 1
ATOM 803 C C . GLN A 1 100 ? -9.539 -27.169 -91.758 1.00 46.44 100 GLN A C 1
ATOM 805 O O . GLN A 1 100 ? -8.336 -27.112 -91.551 1.00 46.44 100 GLN A O 1
ATOM 810 N N . ALA A 1 101 ? -9.986 -28.080 -92.627 1.00 40.22 101 ALA A N 1
ATOM 811 C CA . ALA A 1 101 ? -11.283 -28.325 -93.265 1.00 40.22 101 ALA A CA 1
ATOM 812 C C . ALA A 1 101 ? -11.413 -29.815 -93.639 1.00 40.22 101 ALA A C 1
ATOM 814 O O . ALA A 1 101 ? -10.362 -30.492 -93.702 1.00 40.22 101 ALA A O 1
#